Protein AF-A0A9P6PRM9-F1 (afdb_monomer_lite)

Organism: NCBI:txid1343610

Secondary structure (DSSP, 8-state):
-HHHHHHHHHHHHHHHSSSS--------HHHHHHHHHHHHHHHHHT-----S-PPTT-HHHHHHHHHHHHHHHHHHHHHTGGG-HHHHHHHHHHHHHHHHHHHHHHHHHHHHH----HHHHHHHHHHHHHHHHHHHHHTT--GGGGTHHHHHHHHHHHHHH-

Sequence (162 aa):
MAVMAGAVVFMYFSDRTVLFGKANKMYSTSTFSFLMLATIFAGYITLKTSDKDQPFLNRDQTDEWKGWMQIVILIYHYVGASKVSAIYNPVRMLVASYLFMTGFGHFVFFYKKADFGFVRVASILARLNLLTILLAYTMNATYLSYYFAPLVSFFYLIIYAT

InterPro domains:
  IPR012419 Cas1p, 10 TM acyl transferase domain [PF07779] (2-162)

Foldseek 3Di:
DVVLVVVLVVVLCAPVHPPDDDDDQAADPVQLVVQLVVLVVVCVVVDDDDPDDAPDLHDVVLVVLLVSLVSLVVSCVRNVVCVPPVSVVVNVVSLVVNLVSLLVVLLVCCVVPVDLDPVVLVVVLCVLCVSLVSNCVSVVHDSCVVVSSVSSNVSSVVSSVD

pLDDT: mean 92.91, std 4.47, range [72.0, 98.0]

Radius of gyration: 18.38 Å; chains: 1; bounding box: 35×43×49 Å

Structure (mmCIF, N/CA/C/O backbone):
data_AF-A0A9P6PRM9-F1
#
_entry.id   AF-A0A9P6PRM9-F1
#
loop_
_atom_site.group_PDB
_atom_site.id
_atom_site.type_symbol
_atom_site.label_atom_id
_atom_site.label_alt_id
_atom_site.label_comp_id
_atom_site.label_asym_id
_atom_site.label_entity_id
_atom_site.label_seq_id
_atom_site.pdbx_PDB_ins_code
_atom_site.Cartn_x
_atom_site.Cartn_y
_atom_site.Cartn_z
_atom_site.occupancy
_atom_site.B_iso_or_equiv
_atom_site.auth_seq_id
_atom_site.auth_comp_id
_atom_site.auth_asym_id
_atom_site.auth_atom_id
_atom_site.pdbx_PDB_model_num
ATOM 1 N N . MET A 1 1 ? -13.939 -8.787 -4.800 1.00 78.38 1 MET A N 1
ATOM 2 C CA . MET A 1 1 ? -13.467 -10.094 -5.315 1.00 78.38 1 MET A CA 1
ATOM 3 C C . MET A 1 1 ? -13.064 -10.040 -6.785 1.00 78.38 1 MET A C 1
ATOM 5 O O . MET A 1 1 ? -11.940 -10.422 -7.069 1.00 78.38 1 MET A O 1
ATOM 9 N N . ALA A 1 2 ? -13.890 -9.508 -7.698 1.00 88.69 2 ALA A N 1
ATOM 10 C CA . ALA A 1 2 ? -13.559 -9.432 -9.131 1.00 88.69 2 ALA A CA 1
ATOM 11 C C . ALA A 1 2 ? -12.221 -8.725 -9.439 1.00 88.69 2 ALA A C 1
ATOM 13 O O . ALA A 1 2 ? -11.394 -9.275 -10.154 1.00 88.69 2 ALA A O 1
ATOM 14 N N . VAL A 1 3 ? -11.962 -7.561 -8.828 1.00 91.25 3 VAL A N 1
ATOM 15 C CA . VAL A 1 3 ? -10.694 -6.819 -9.010 1.00 91.25 3 VAL A CA 1
ATOM 16 C C . VAL A 1 3 ? -9.478 -7.646 -8.582 1.00 91.25 3 VAL A C 1
ATOM 18 O O . VAL A 1 3 ? -8.471 -7.681 -9.278 1.00 91.25 3 VAL A O 1
ATOM 21 N N . MET A 1 4 ? -9.585 -8.353 -7.456 1.00 91.75 4 MET A N 1
ATOM 22 C CA . MET A 1 4 ? -8.513 -9.206 -6.940 1.00 91.75 4 MET A CA 1
ATOM 23 C C . MET A 1 4 ? -8.241 -10.385 -7.880 1.00 91.75 4 MET A C 1
ATOM 25 O O . MET A 1 4 ? -7.089 -10.657 -8.198 1.00 91.75 4 MET A O 1
ATOM 29 N N . ALA A 1 5 ? -9.296 -11.048 -8.361 1.00 91.88 5 ALA A N 1
ATOM 30 C CA . ALA A 1 5 ? -9.172 -12.135 -9.327 1.00 91.88 5 ALA A CA 1
ATOM 31 C C . ALA A 1 5 ? -8.540 -11.646 -10.639 1.00 91.88 5 ALA A C 1
ATOM 33 O O . ALA A 1 5 ? -7.588 -12.252 -11.119 1.00 91.88 5 ALA A O 1
ATOM 34 N N . GLY A 1 6 ? -9.003 -10.508 -11.165 1.00 95.00 6 GLY A N 1
ATOM 35 C CA . GLY A 1 6 ? -8.427 -9.880 -12.353 1.00 95.00 6 GLY A CA 1
ATOM 36 C C . GLY A 1 6 ? -6.945 -9.545 -12.180 1.00 95.00 6 GLY A C 1
ATOM 37 O O . GLY A 1 6 ? -6.153 -9.852 -13.063 1.00 95.00 6 GLY A O 1
ATOM 38 N N . ALA A 1 7 ? -6.549 -8.998 -11.026 1.00 93.62 7 ALA A N 1
ATOM 39 C CA . ALA A 1 7 ? -5.149 -8.702 -10.727 1.00 93.62 7 ALA A CA 1
ATOM 40 C C . ALA A 1 7 ? -4.279 -9.969 -10.697 1.00 93.62 7 ALA A C 1
ATOM 42 O O . ALA A 1 7 ? -3.212 -9.988 -11.303 1.00 93.62 7 ALA A O 1
ATOM 43 N N . VAL A 1 8 ? -4.742 -11.038 -10.043 1.00 95.62 8 VAL A N 1
ATOM 44 C CA . VAL A 1 8 ? -4.020 -12.321 -9.974 1.00 95.62 8 VAL A CA 1
ATOM 45 C C . VAL A 1 8 ? -3.871 -12.944 -11.363 1.00 95.62 8 VAL A C 1
ATOM 47 O O . VAL A 1 8 ? -2.773 -13.346 -11.741 1.00 95.62 8 VAL A O 1
ATOM 50 N N . VAL A 1 9 ? -4.953 -12.974 -12.145 1.00 95.00 9 VAL A N 1
ATOM 51 C CA . VAL A 1 9 ? -4.947 -13.489 -13.521 1.00 95.00 9 VAL A CA 1
ATOM 52 C C . VAL A 1 9 ? -3.994 -12.674 -14.394 1.00 95.00 9 VAL A C 1
ATOM 54 O O . VAL A 1 9 ? -3.147 -13.241 -15.081 1.00 95.00 9 VAL A O 1
ATOM 57 N N . PHE A 1 10 ? -4.075 -11.345 -14.326 1.00 94.25 10 PHE A N 1
ATOM 58 C CA . PHE A 1 10 ? -3.196 -10.455 -15.075 1.00 94.25 10 PHE A CA 1
ATOM 59 C C . PHE A 1 10 ? -1.721 -10.656 -14.713 1.00 94.25 10 PHE A C 1
ATOM 61 O O . PHE A 1 10 ? -0.887 -10.764 -15.610 1.00 94.25 10 PHE A O 1
ATOM 6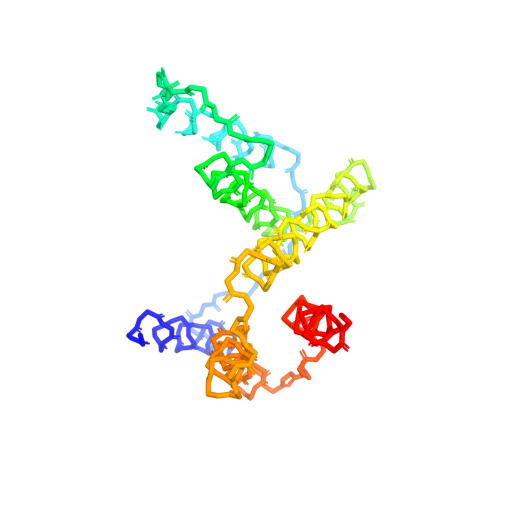8 N N . MET A 1 11 ? -1.391 -10.762 -13.421 1.00 93.12 11 MET A N 1
ATOM 69 C CA . MET A 1 11 ? -0.021 -11.041 -12.978 1.00 93.12 11 MET A CA 1
ATOM 70 C C . MET A 1 11 ? 0.463 -12.408 -13.466 1.00 93.12 11 MET A C 1
ATOM 72 O O . MET A 1 11 ? 1.596 -12.515 -13.928 1.00 93.12 11 MET A O 1
ATOM 76 N N . TYR A 1 12 ? -0.397 -13.430 -13.438 1.00 94.19 12 TYR A N 1
ATOM 77 C CA . TYR A 1 12 ? -0.053 -14.764 -13.931 1.00 94.19 12 TYR A CA 1
ATOM 78 C C . TYR A 1 12 ? 0.276 -14.741 -15.419 1.00 94.19 12 TYR A C 1
ATOM 80 O O . TYR A 1 12 ? 1.340 -15.207 -15.815 1.00 94.19 12 TYR A O 1
ATOM 88 N N . PHE A 1 13 ? -0.582 -14.139 -16.242 1.00 94.31 13 PHE A N 1
ATOM 89 C CA . PHE A 1 13 ? -0.300 -14.015 -17.669 1.00 94.31 13 PHE A CA 1
ATOM 90 C C . PHE A 1 13 ? 0.944 -13.162 -17.938 1.00 94.31 13 PHE A C 1
ATOM 92 O O . PHE A 1 13 ? 1.752 -13.526 -18.789 1.00 94.31 13 PHE A O 1
ATOM 99 N N . SER A 1 14 ? 1.142 -12.081 -17.184 1.00 92.38 14 SER A N 1
ATOM 100 C CA . SER A 1 14 ? 2.296 -11.190 -17.351 1.00 92.38 14 SER A CA 1
ATOM 101 C C . SER A 1 14 ? 3.633 -11.863 -17.030 1.00 92.38 14 SER A C 1
ATOM 103 O O . SER A 1 14 ? 4.605 -11.654 -17.750 1.00 92.38 14 SER A O 1
ATOM 105 N N . ASP A 1 15 ? 3.702 -12.672 -15.968 1.00 90.69 15 ASP A N 1
ATOM 106 C CA . ASP A 1 15 ? 4.963 -13.277 -15.519 1.00 90.69 15 ASP A CA 1
ATOM 107 C C . ASP A 1 15 ? 5.175 -14.708 -16.039 1.00 90.69 15 ASP A C 1
ATOM 109 O O . ASP A 1 15 ? 6.281 -15.078 -16.449 1.00 90.69 15 ASP A O 1
ATOM 113 N N . ARG A 1 16 ? 4.120 -15.531 -16.050 1.00 91.75 16 ARG A N 1
ATOM 114 C CA . ARG A 1 16 ? 4.203 -16.972 -16.345 1.00 91.75 16 ARG A CA 1
ATOM 115 C C . ARG A 1 16 ? 4.032 -17.323 -17.815 1.00 91.75 16 ARG A C 1
ATOM 117 O O . ARG A 1 16 ? 4.266 -18.472 -18.178 1.00 91.75 16 ARG A O 1
ATOM 124 N N . THR A 1 17 ? 3.686 -16.362 -18.666 1.00 92.19 17 THR A N 1
ATOM 125 C CA . THR A 1 17 ? 3.574 -16.589 -20.112 1.00 92.19 17 THR A CA 1
ATOM 126 C C . THR A 1 17 ? 4.518 -15.692 -20.908 1.00 92.19 17 THR A C 1
ATOM 128 O O . THR A 1 17 ? 5.195 -14.825 -20.360 1.00 92.19 17 THR A O 1
ATOM 131 N N . VAL A 1 18 ? 4.584 -15.932 -22.219 1.00 91.00 18 VAL A N 1
ATOM 132 C CA . VAL A 1 18 ? 5.403 -15.163 -23.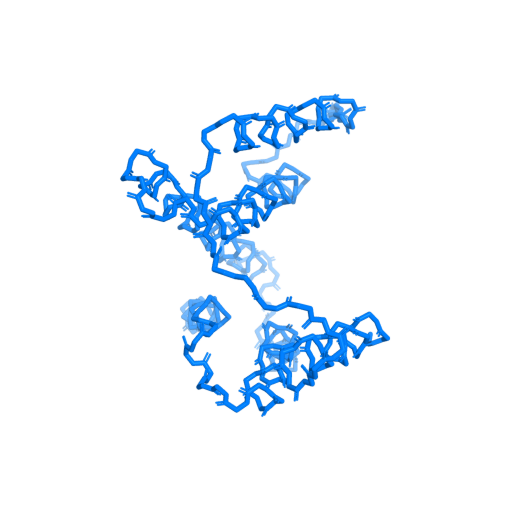172 1.00 91.00 18 VAL A CA 1
ATOM 133 C C . VAL A 1 18 ? 4.589 -14.033 -23.824 1.00 91.00 18 VAL A C 1
ATOM 135 O O . VAL A 1 18 ? 5.090 -13.330 -24.691 1.00 91.00 18 VAL A O 1
ATOM 138 N N . LEU A 1 19 ? 3.329 -13.833 -23.409 1.00 92.19 19 LEU A N 1
ATOM 139 C CA . LEU A 1 19 ? 2.436 -12.828 -24.001 1.00 92.19 19 LEU A CA 1
ATOM 140 C C . LEU A 1 19 ? 3.008 -11.405 -23.934 1.00 92.19 19 LEU A C 1
ATOM 142 O O . LEU A 1 19 ? 2.735 -10.596 -24.817 1.00 92.19 19 LEU A O 1
ATOM 146 N N . PHE A 1 20 ? 3.804 -11.105 -22.906 1.00 90.81 20 PHE A N 1
ATOM 147 C CA . PHE A 1 20 ? 4.409 -9.795 -22.696 1.00 90.81 20 PHE A CA 1
ATOM 148 C C . PHE A 1 20 ? 5.936 -9.886 -22.681 1.00 90.81 20 PHE A C 1
ATOM 150 O O . PHE A 1 20 ? 6.524 -10.825 -22.140 1.00 90.81 20 PHE A O 1
ATOM 157 N N . GLY A 1 21 ? 6.588 -8.875 -23.260 1.00 89.50 21 GLY A N 1
ATOM 158 C CA . GLY A 1 21 ? 8.040 -8.739 -23.212 1.00 89.50 21 GLY A CA 1
ATOM 159 C C . GLY A 1 21 ? 8.532 -8.512 -21.783 1.00 89.50 21 GLY A C 1
ATOM 160 O O . GLY A 1 21 ? 7.946 -7.738 -21.026 1.00 89.50 21 GLY A O 1
ATOM 161 N N . LYS A 1 22 ? 9.632 -9.172 -21.414 1.00 89.00 22 LYS A N 1
ATOM 162 C CA . LYS A 1 22 ? 10.249 -9.043 -20.090 1.00 89.00 22 LYS A CA 1
ATOM 163 C C . LYS A 1 22 ? 11.434 -8.091 -20.170 1.00 89.00 22 LYS A C 1
ATOM 165 O O . LYS A 1 22 ? 12.317 -8.269 -21.003 1.00 89.00 22 LYS A O 1
ATOM 170 N N . ALA A 1 23 ? 11.463 -7.097 -19.291 1.00 89.06 23 ALA A N 1
ATOM 171 C CA . ALA A 1 23 ? 12.541 -6.121 -19.215 1.00 89.06 23 ALA A CA 1
ATOM 172 C C . ALA A 1 23 ? 13.009 -5.942 -17.770 1.00 89.06 23 ALA A C 1
ATOM 174 O O . ALA A 1 23 ? 12.220 -6.000 -16.824 1.00 89.06 23 ALA A O 1
ATOM 175 N N . ASN A 1 24 ? 14.307 -5.695 -17.603 1.00 89.56 24 ASN A N 1
ATOM 176 C CA . ASN A 1 24 ? 14.865 -5.337 -16.307 1.00 89.56 24 ASN A CA 1
ATOM 177 C C . ASN A 1 24 ? 14.557 -3.876 -15.975 1.00 89.56 24 ASN A C 1
ATOM 179 O O . ASN A 1 24 ? 14.565 -3.005 -16.845 1.00 89.56 24 ASN A O 1
ATOM 183 N N . LYS A 1 25 ? 14.342 -3.595 -14.688 1.00 90.56 25 LYS A N 1
ATOM 184 C CA . LYS A 1 25 ? 14.100 -2.231 -14.209 1.00 90.56 25 LYS A CA 1
ATOM 185 C C . LYS A 1 25 ? 15.366 -1.387 -14.350 1.00 90.56 25 LYS A C 1
ATOM 187 O O . LYS A 1 25 ? 16.385 -1.657 -13.698 1.00 90.56 25 LYS A O 1
ATOM 192 N N . MET A 1 26 ? 15.274 -0.344 -15.166 1.00 90.88 26 MET A N 1
ATOM 193 C CA . MET A 1 26 ? 16.307 0.674 -15.327 1.00 90.88 26 MET A CA 1
ATOM 194 C C . MET A 1 26 ? 15.828 1.967 -14.679 1.00 90.88 26 MET A C 1
ATOM 196 O O . MET A 1 26 ? 14.815 2.536 -15.083 1.00 90.88 26 MET A O 1
ATOM 200 N N . TYR A 1 27 ? 16.552 2.410 -13.654 1.00 94.88 27 TYR A N 1
ATOM 201 C CA . TYR A 1 27 ? 16.220 3.650 -12.971 1.00 94.88 27 TYR A CA 1
ATOM 202 C C . TYR A 1 27 ? 16.581 4.842 -13.860 1.00 94.88 27 TYR A C 1
ATOM 204 O O . TYR A 1 27 ? 17.702 4.937 -14.356 1.00 94.88 27 TYR A O 1
ATOM 212 N N . SER A 1 28 ? 15.632 5.759 -14.019 1.00 95.44 28 SER A N 1
ATOM 213 C CA . SER A 1 28 ? 15.820 7.029 -14.709 1.00 95.44 28 SER A CA 1
ATOM 214 C C . SER A 1 28 ? 15.295 8.155 -13.832 1.00 95.44 28 SER A C 1
ATOM 216 O O . SER A 1 28 ? 14.110 8.183 -13.487 1.00 95.44 28 SER A O 1
ATOM 218 N N . THR A 1 29 ? 16.174 9.097 -13.487 1.00 95.50 29 THR A N 1
ATOM 219 C CA . THR A 1 29 ? 15.824 10.250 -12.651 1.00 95.50 29 THR A CA 1
ATOM 220 C C . THR A 1 29 ? 14.734 11.099 -13.296 1.00 95.50 29 THR A C 1
ATOM 222 O O . THR A 1 29 ? 13.819 11.525 -12.604 1.00 95.50 29 THR A O 1
ATOM 225 N N . SER A 1 30 ? 14.770 11.304 -14.617 1.00 96.62 30 SER A N 1
ATOM 226 C CA . SER A 1 30 ? 13.746 12.093 -15.312 1.00 96.62 30 SER A CA 1
ATOM 227 C C . SER A 1 30 ? 12.369 11.434 -15.234 1.00 96.62 30 SER A C 1
ATOM 229 O O . SER A 1 30 ? 11.385 12.105 -14.937 1.00 96.62 30 SER A O 1
ATOM 231 N N . THR A 1 31 ? 12.306 10.111 -15.422 1.00 96.50 31 THR A N 1
ATOM 232 C CA . THR A 1 31 ? 11.051 9.348 -15.324 1.00 96.50 31 THR A CA 1
ATOM 233 C C . THR A 1 31 ? 10.511 9.369 -13.898 1.00 96.50 31 THR A C 1
ATOM 235 O O . THR A 1 31 ? 9.327 9.626 -13.692 1.00 96.50 31 THR A O 1
ATOM 238 N N . PHE A 1 32 ? 11.375 9.141 -12.905 1.00 96.69 32 PHE A N 1
ATOM 239 C CA . PHE A 1 32 ? 10.990 9.198 -11.497 1.00 96.69 32 PHE A CA 1
ATOM 240 C C . PHE A 1 32 ? 10.449 10.583 -11.119 1.00 96.69 32 PHE A C 1
ATOM 242 O O . PHE A 1 32 ? 9.342 10.678 -10.593 1.00 96.69 32 PHE A O 1
ATOM 249 N N . SER A 1 33 ? 11.179 11.654 -11.444 1.00 96.50 33 SER A N 1
ATOM 250 C CA . SER A 1 33 ? 10.760 13.028 -11.154 1.00 96.50 33 SER A CA 1
ATOM 251 C C . SER A 1 33 ? 9.446 13.386 -11.841 1.00 96.50 33 SER A C 1
ATOM 253 O O . SER A 1 33 ? 8.577 13.974 -11.206 1.00 96.50 33 SER A O 1
ATOM 255 N N . PHE A 1 34 ? 9.259 12.991 -13.104 1.00 98.00 34 PHE A N 1
ATOM 256 C CA . PHE A 1 34 ? 8.001 13.211 -13.817 1.00 98.00 34 PHE A CA 1
ATOM 257 C C . PHE A 1 34 ? 6.820 12.525 -13.119 1.00 98.00 34 PHE A C 1
ATOM 259 O O . PHE A 1 34 ? 5.811 13.173 -12.855 1.00 98.00 34 PHE A O 1
ATOM 266 N N . LEU A 1 35 ? 6.951 11.242 -12.766 1.00 97.62 35 LEU A N 1
ATOM 267 C CA . LEU A 1 35 ? 5.888 10.498 -12.081 1.00 97.62 35 LEU A CA 1
ATOM 268 C C . LEU A 1 35 ? 5.575 11.084 -10.697 1.00 97.62 35 LEU A C 1
ATOM 270 O O . LEU A 1 35 ? 4.407 11.183 -10.317 1.00 97.62 35 LEU A O 1
ATOM 274 N N . MET A 1 36 ? 6.598 11.516 -9.956 1.00 97.38 36 MET A N 1
ATOM 275 C CA . MET A 1 36 ? 6.420 12.178 -8.662 1.00 97.38 36 MET A CA 1
ATOM 276 C C . MET A 1 36 ? 5.695 13.520 -8.807 1.00 97.38 36 MET A C 1
ATOM 278 O O . MET A 1 36 ? 4.736 13.767 -8.081 1.00 97.38 36 MET A O 1
ATOM 282 N N . LEU A 1 37 ? 6.091 14.359 -9.770 1.00 97.62 37 LEU A N 1
ATOM 283 C CA . LEU A 1 37 ? 5.429 15.639 -10.044 1.00 97.62 37 LEU A CA 1
ATOM 284 C C . LEU A 1 37 ? 3.987 15.447 -10.518 1.00 97.62 37 LEU A C 1
ATOM 286 O O . LEU A 1 37 ? 3.101 16.156 -10.052 1.00 97.62 37 LEU A O 1
ATOM 290 N N . ALA A 1 38 ? 3.734 14.463 -11.383 1.00 97.19 38 ALA A N 1
ATOM 291 C CA . ALA A 1 38 ? 2.386 14.114 -11.819 1.00 97.19 38 ALA A CA 1
ATOM 292 C C . ALA A 1 38 ? 1.513 13.673 -10.638 1.00 97.19 38 ALA A C 1
ATOM 294 O O . ALA A 1 38 ? 0.354 14.068 -10.553 1.00 97.19 38 ALA A O 1
ATOM 295 N N . THR A 1 39 ? 2.077 12.913 -9.696 1.00 95.75 39 THR A N 1
ATOM 296 C CA . THR A 1 39 ? 1.371 12.511 -8.472 1.00 95.75 39 THR A CA 1
ATOM 297 C C . THR A 1 39 ? 1.070 13.727 -7.595 1.00 95.75 39 THR A C 1
ATOM 299 O O . THR A 1 39 ? -0.070 13.891 -7.172 1.00 95.75 39 THR A O 1
ATOM 302 N N . ILE A 1 40 ? 2.050 14.620 -7.386 1.00 95.88 40 ILE A N 1
ATOM 303 C CA . ILE A 1 40 ? 1.876 15.882 -6.642 1.00 95.88 40 ILE A CA 1
ATOM 304 C C . ILE A 1 40 ? 0.756 16.728 -7.257 1.00 95.88 40 ILE A C 1
ATOM 306 O O . ILE A 1 40 ? -0.144 17.184 -6.554 1.00 95.88 40 ILE A O 1
ATOM 310 N N . PHE A 1 41 ? 0.785 16.893 -8.577 1.00 96.81 41 PHE A N 1
ATOM 311 C CA . PHE A 1 41 ? -0.218 17.645 -9.317 1.00 96.81 41 PHE A CA 1
ATOM 312 C C . PHE A 1 41 ? -1.606 17.004 -9.219 1.00 96.81 41 PHE A C 1
ATOM 314 O O . PHE A 1 41 ? -2.574 17.695 -8.910 1.00 96.81 41 PHE A O 1
ATOM 321 N N . ALA A 1 42 ? -1.702 15.685 -9.417 1.00 95.19 42 ALA A N 1
ATOM 322 C CA . ALA A 1 42 ? -2.953 14.943 -9.294 1.00 95.19 42 ALA A CA 1
ATOM 323 C C . ALA A 1 42 ? -3.574 15.114 -7.904 1.00 95.19 42 ALA A C 1
ATOM 325 O O . ALA A 1 42 ? -4.773 15.327 -7.779 1.00 95.19 42 ALA A O 1
ATOM 326 N N . GLY A 1 43 ? -2.767 15.078 -6.850 1.00 92.81 43 GLY A N 1
ATOM 327 C CA . GLY A 1 43 ? -3.311 15.269 -5.519 1.00 92.81 43 GLY A CA 1
ATOM 328 C C . GLY A 1 43 ? -3.598 16.725 -5.145 1.00 92.81 43 GLY A C 1
ATOM 329 O O . GLY A 1 43 ? -4.480 16.969 -4.327 1.00 92.81 43 GLY A O 1
ATOM 330 N N . TYR A 1 44 ? -2.936 17.699 -5.781 1.00 93.56 44 TYR A N 1
ATOM 331 C CA . TYR A 1 44 ? -3.324 19.108 -5.680 1.00 93.56 44 TYR A CA 1
ATOM 332 C C . TYR A 1 44 ? -4.718 19.345 -6.278 1.00 93.56 44 TYR A C 1
ATOM 334 O O . TYR A 1 44 ? -5.551 19.989 -5.644 1.00 93.56 44 TYR A O 1
ATOM 342 N N . ILE A 1 45 ? -5.009 18.780 -7.457 1.00 95.81 45 ILE A N 1
ATOM 343 C CA . ILE A 1 45 ? -6.325 18.942 -8.099 1.00 95.81 45 ILE A CA 1
ATOM 344 C C . ILE A 1 45 ? -7.450 18.192 -7.368 1.00 95.81 45 ILE A C 1
ATOM 346 O O . ILE A 1 45 ? -8.610 18.572 -7.498 1.00 95.81 45 ILE A O 1
ATOM 350 N N . THR A 1 46 ? -7.139 17.136 -6.607 1.00 92.88 46 THR A N 1
ATOM 351 C CA . THR A 1 46 ? -8.134 16.370 -5.835 1.00 92.88 46 THR A CA 1
ATOM 352 C C . THR A 1 46 ? -8.246 16.807 -4.376 1.00 92.88 46 THR A C 1
ATOM 354 O O . THR A 1 46 ? -8.948 16.148 -3.606 1.00 92.88 46 THR A O 1
ATOM 357 N N . LEU A 1 47 ? -7.556 17.877 -3.973 1.00 89.75 47 LEU A N 1
ATOM 358 C CA . LEU A 1 47 ? -7.504 18.312 -2.583 1.00 89.75 47 LEU A CA 1
ATOM 359 C C . LEU A 1 47 ? -8.896 18.710 -2.079 1.00 89.75 47 LEU A C 1
ATOM 361 O O . LEU A 1 47 ? -9.627 19.459 -2.726 1.00 89.75 47 LEU A O 1
ATOM 365 N N . LYS A 1 48 ? -9.257 18.210 -0.896 1.00 87.62 48 LYS A N 1
ATOM 366 C CA . LYS A 1 48 ? -10.508 18.542 -0.209 1.00 87.62 48 LYS A CA 1
ATOM 367 C C . LYS A 1 48 ? -10.196 19.204 1.122 1.00 87.62 48 LYS A C 1
ATOM 369 O O . LYS A 1 48 ? -9.382 18.696 1.890 1.00 87.62 48 LYS A O 1
ATOM 374 N N . THR A 1 49 ? -10.855 20.322 1.400 1.00 83.88 49 THR A N 1
ATOM 375 C CA . THR A 1 49 ? -10.796 20.979 2.706 1.00 83.88 49 THR A CA 1
ATOM 376 C C . THR A 1 49 ? -11.833 20.364 3.643 1.00 83.88 49 THR A C 1
ATOM 378 O O . THR A 1 49 ? -12.913 19.954 3.216 1.00 83.88 49 THR A O 1
ATOM 381 N N . SER A 1 50 ? -11.494 20.276 4.927 1.00 79.19 50 SER A N 1
ATOM 382 C CA . SER A 1 50 ? -12.435 19.913 5.986 1.00 79.19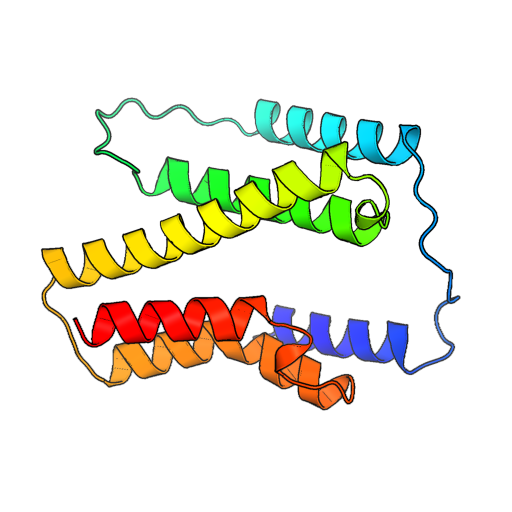 50 SER A CA 1
ATOM 383 C C . SER A 1 50 ? -12.617 21.114 6.902 1.00 79.19 50 SER A C 1
ATOM 385 O O . SER A 1 50 ? -11.646 21.573 7.494 1.00 79.19 50 SER A O 1
ATOM 387 N N . ASP A 1 51 ? -13.859 21.569 7.062 1.00 72.00 51 ASP A N 1
ATOM 388 C CA . ASP A 1 51 ? -14.205 22.732 7.896 1.00 72.00 51 ASP A CA 1
ATOM 389 C C . ASP A 1 51 ? -14.379 22.385 9.385 1.00 72.00 51 ASP A C 1
ATOM 391 O O . ASP A 1 51 ? -14.795 23.214 10.191 1.00 72.00 51 ASP A O 1
ATOM 395 N N . LYS A 1 52 ? -14.126 21.128 9.762 1.00 75.94 52 LYS A N 1
ATOM 396 C CA . LYS A 1 52 ? -14.319 20.635 11.129 1.00 75.94 52 LYS A CA 1
ATOM 397 C C . LYS A 1 52 ? -13.000 20.601 11.885 1.00 75.94 52 LYS A C 1
ATOM 399 O O . LYS A 1 52 ? -12.007 20.119 11.344 1.00 75.94 52 LYS A O 1
ATOM 404 N N . ASP A 1 53 ? -13.044 20.974 13.163 1.00 76.31 53 ASP A N 1
ATOM 405 C CA . ASP A 1 53 ? -11.987 20.635 14.113 1.00 76.31 53 ASP A CA 1
ATOM 406 C C . ASP A 1 53 ? -11.857 19.114 14.182 1.00 76.31 53 ASP A C 1
ATOM 408 O O . ASP A 1 53 ? -12.759 18.389 14.617 1.00 76.31 53 ASP A O 1
ATOM 412 N N . GLN A 1 54 ? -10.735 18.619 13.670 1.00 76.12 54 GLN A N 1
ATOM 413 C CA . GLN A 1 54 ? -10.475 17.198 13.555 1.00 76.12 54 GLN A CA 1
ATOM 414 C C . GLN A 1 54 ? -9.537 16.736 14.682 1.00 76.12 54 GLN A C 1
ATOM 416 O O . GLN A 1 54 ? -8.538 17.397 14.967 1.00 76.12 54 GLN A O 1
ATOM 421 N N . PRO A 1 55 ? -9.819 15.588 15.325 1.00 79.69 55 PRO A N 1
ATOM 422 C CA . PRO A 1 55 ? -8.943 15.039 16.355 1.00 79.69 55 PRO A CA 1
ATOM 423 C C . PRO A 1 55 ? -7.583 14.627 15.770 1.00 79.69 55 PRO A C 1
ATOM 425 O O . PRO A 1 55 ? -7.446 14.437 14.559 1.00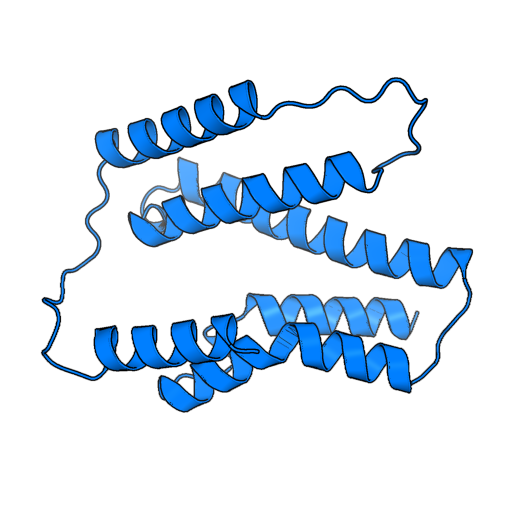 79.69 55 PRO A O 1
ATOM 428 N N . PHE A 1 56 ? -6.589 14.438 16.645 1.00 83.25 56 PHE A N 1
ATOM 429 C CA . PHE A 1 56 ? -5.256 13.958 16.265 1.00 83.25 56 PHE A CA 1
ATOM 430 C C . PHE A 1 56 ? -5.334 12.703 15.378 1.00 83.25 56 PHE A C 1
ATOM 432 O O . PHE A 1 56 ? -6.007 11.735 15.740 1.00 83.25 56 PHE A O 1
ATOM 439 N N . LEU A 1 57 ? -4.639 12.734 14.230 1.00 82.12 57 LEU A N 1
ATOM 440 C CA . LEU A 1 57 ? -4.661 11.692 13.192 1.00 82.12 57 LEU A CA 1
ATOM 441 C C . LEU A 1 57 ? -6.081 11.274 12.804 1.00 82.12 57 LEU A C 1
ATOM 443 O O . LEU A 1 57 ? -6.485 10.116 12.944 1.00 82.12 57 LEU A O 1
ATOM 447 N N . ASN A 1 58 ? -6.858 12.233 12.312 1.00 86.50 58 ASN A N 1
ATOM 448 C CA . ASN A 1 58 ? -8.190 11.924 11.833 1.00 86.50 58 ASN A CA 1
ATOM 449 C C . ASN A 1 58 ? -8.162 10.970 10.632 1.00 86.50 58 ASN A C 1
ATOM 451 O O . ASN A 1 58 ? -7.161 10.783 9.931 1.00 86.50 58 ASN A O 1
ATOM 455 N N . ARG A 1 59 ? -9.313 10.344 10.410 1.00 85.75 59 ARG A N 1
ATOM 456 C CA . ARG A 1 59 ? -9.455 9.303 9.404 1.00 85.75 59 ARG A CA 1
ATOM 457 C C . ARG A 1 59 ? -9.249 9.821 7.983 1.00 85.75 59 ARG A C 1
ATOM 459 O O . ARG A 1 59 ? -8.567 9.154 7.219 1.00 85.75 59 ARG A O 1
ATOM 466 N N . ASP A 1 60 ? -9.788 10.988 7.654 1.00 88.38 60 ASP A N 1
ATOM 467 C CA . ASP A 1 60 ? -9.735 11.520 6.290 1.00 88.38 60 ASP A CA 1
ATOM 468 C C . ASP A 1 60 ? -8.286 11.838 5.889 1.00 88.38 60 ASP A C 1
ATOM 470 O O . ASP A 1 60 ? -7.808 11.378 4.856 1.00 88.38 60 ASP A O 1
ATOM 474 N N . GLN A 1 61 ? -7.535 12.516 6.763 1.00 89.38 61 GLN A N 1
ATOM 475 C CA . GLN A 1 61 ? -6.115 12.805 6.560 1.00 89.38 61 GLN A CA 1
ATOM 476 C C . GLN A 1 61 ? -5.275 11.531 6.494 1.00 89.38 61 GLN A C 1
ATOM 478 O O . GLN A 1 61 ? -4.415 11.406 5.627 1.00 89.38 61 GLN A O 1
ATOM 483 N N . THR A 1 62 ? -5.501 10.573 7.397 1.00 91.88 62 THR A N 1
ATOM 484 C CA . THR A 1 62 ? -4.721 9.327 7.395 1.00 91.88 62 THR A CA 1
ATOM 485 C C . THR A 1 62 ? -5.035 8.444 6.188 1.00 91.88 62 THR A C 1
ATOM 487 O O . THR A 1 62 ? -4.129 7.785 5.680 1.00 91.88 62 THR A O 1
ATOM 490 N N . ASP A 1 63 ? -6.276 8.426 5.695 1.00 91.31 63 ASP A N 1
ATOM 491 C CA . ASP A 1 63 ? -6.660 7.708 4.476 1.00 91.31 63 ASP A CA 1
ATOM 492 C C . ASP A 1 63 ? -6.033 8.354 3.226 1.00 91.31 63 ASP A C 1
ATOM 494 O O . ASP A 1 63 ? -5.430 7.633 2.425 1.00 91.31 63 ASP A O 1
ATOM 498 N N . GLU A 1 64 ? -6.044 9.688 3.114 1.00 91.81 64 GLU A N 1
ATOM 499 C CA . GLU A 1 64 ? -5.310 10.425 2.071 1.00 91.81 64 GLU A CA 1
ATOM 500 C C . GLU A 1 64 ? -3.810 10.102 2.118 1.00 91.81 64 GLU A C 1
ATOM 502 O O . GLU A 1 64 ? -3.218 9.665 1.128 1.00 91.81 64 GLU A O 1
ATOM 507 N N . TRP A 1 65 ? -3.180 10.226 3.291 1.00 93.00 65 TRP A N 1
ATOM 508 C CA . TRP A 1 65 ? -1.737 10.019 3.435 1.00 93.00 65 TRP A CA 1
ATOM 509 C C . TRP A 1 65 ? -1.321 8.576 3.122 1.00 93.00 65 TRP A C 1
ATOM 511 O O . TRP A 1 65 ? -0.293 8.346 2.479 1.00 93.00 65 TRP A O 1
ATOM 521 N N . LYS A 1 66 ? -2.149 7.588 3.491 1.00 94.56 66 LYS A N 1
ATOM 522 C CA . LYS A 1 66 ? -1.995 6.187 3.062 1.00 94.56 66 LYS A CA 1
ATOM 523 C C . LYS A 1 66 ? -2.056 6.030 1.548 1.00 94.56 66 LYS A C 1
ATOM 525 O O . LYS A 1 66 ? -1.197 5.335 1.003 1.00 94.56 66 LYS A O 1
ATOM 530 N N . GLY A 1 67 ? -3.002 6.684 0.879 1.00 94.31 67 GLY A N 1
ATOM 531 C CA . GLY A 1 67 ? -3.095 6.680 -0.582 1.00 94.31 67 GLY A CA 1
ATOM 532 C C . GLY A 1 67 ? -1.828 7.230 -1.241 1.00 94.31 67 GLY A C 1
ATOM 533 O O . GLY A 1 67 ? -1.220 6.564 -2.081 1.00 94.31 67 GLY A O 1
ATOM 534 N N . TRP A 1 68 ? -1.354 8.390 -0.784 1.00 94.75 68 TRP A N 1
ATOM 535 C CA . TRP A 1 68 ? -0.109 8.993 -1.269 1.00 94.75 68 TRP A CA 1
ATOM 536 C C . TRP A 1 68 ? 1.099 8.083 -1.103 1.00 94.75 68 TRP A C 1
ATOM 538 O O . TRP A 1 68 ? 1.851 7.866 -2.054 1.00 94.75 68 TRP A O 1
ATOM 548 N N . MET A 1 69 ? 1.274 7.507 0.087 1.00 96.25 69 MET A N 1
ATOM 549 C CA . MET A 1 69 ? 2.372 6.577 0.333 1.00 96.25 69 MET A CA 1
ATOM 550 C C . MET A 1 69 ? 2.301 5.368 -0.599 1.00 96.25 69 MET A C 1
ATOM 552 O O . MET A 1 69 ? 3.336 4.953 -1.111 1.00 96.25 69 MET A O 1
ATOM 556 N N . GLN A 1 70 ? 1.108 4.827 -0.874 1.00 95.94 70 GLN A N 1
ATOM 557 C CA . GLN A 1 70 ? 0.952 3.715 -1.816 1.00 95.94 70 GLN A CA 1
ATOM 558 C C . GLN A 1 70 ? 1.407 4.087 -3.229 1.00 95.94 70 GLN A C 1
ATOM 560 O O . GLN A 1 70 ? 2.116 3.294 -3.847 1.00 95.94 70 GLN A O 1
ATOM 565 N N . ILE A 1 71 ? 1.071 5.283 -3.722 1.00 96.69 71 ILE A N 1
ATOM 566 C CA . ILE A 1 71 ? 1.505 5.732 -5.053 1.00 96.69 71 ILE A CA 1
ATOM 567 C C . ILE A 1 71 ? 3.025 5.932 -5.091 1.00 96.69 71 ILE A C 1
ATOM 569 O O . ILE A 1 71 ? 3.688 5.446 -6.008 1.00 96.69 71 ILE A O 1
ATOM 573 N N . VAL A 1 72 ? 3.606 6.571 -4.071 1.00 96.81 72 VAL A N 1
ATOM 574 C CA . VAL A 1 72 ? 5.063 6.772 -3.989 1.00 96.81 72 VAL A CA 1
ATOM 575 C C . VAL A 1 72 ? 5.803 5.434 -3.926 1.00 96.81 72 VAL A C 1
ATOM 577 O O . VAL A 1 72 ? 6.769 5.224 -4.660 1.00 96.81 72 VAL A O 1
ATOM 580 N N . ILE A 1 73 ? 5.329 4.494 -3.101 1.00 96.06 73 ILE A N 1
ATOM 581 C CA . ILE A 1 73 ? 5.890 3.140 -2.993 1.00 96.06 73 ILE A CA 1
ATOM 582 C C . ILE A 1 73 ? 5.754 2.390 -4.325 1.00 96.06 73 ILE A C 1
ATOM 584 O O . ILE A 1 73 ? 6.675 1.662 -4.708 1.00 96.06 73 ILE A O 1
ATOM 588 N N . LEU A 1 74 ? 4.639 2.567 -5.040 1.00 95.75 74 LEU A N 1
ATOM 589 C CA . LEU A 1 74 ? 4.416 1.967 -6.353 1.00 95.75 74 LEU A CA 1
ATOM 590 C C . LEU A 1 74 ? 5.419 2.497 -7.380 1.00 95.75 74 LEU A C 1
ATOM 592 O O . LEU A 1 74 ? 6.101 1.693 -8.010 1.00 95.75 74 LEU A O 1
ATOM 596 N N . ILE A 1 75 ? 5.566 3.821 -7.506 1.00 96.94 75 ILE A N 1
ATOM 597 C CA . ILE A 1 75 ? 6.538 4.454 -8.412 1.00 96.94 75 ILE A CA 1
ATOM 598 C C . ILE A 1 75 ? 7.950 3.971 -8.081 1.00 96.94 75 ILE A C 1
ATOM 600 O O . ILE A 1 75 ? 8.666 3.502 -8.966 1.00 96.94 75 ILE A O 1
ATOM 604 N N . TYR A 1 76 ? 8.326 4.010 -6.800 1.00 96.31 76 TYR A N 1
ATOM 605 C CA . TYR A 1 76 ? 9.622 3.550 -6.309 1.00 96.31 76 TYR A CA 1
ATOM 606 C C . TYR A 1 76 ? 9.936 2.107 -6.746 1.00 96.31 76 TYR A C 1
ATOM 608 O O . TYR A 1 76 ? 11.025 1.842 -7.268 1.00 96.31 76 TYR A O 1
ATOM 616 N N . HIS A 1 77 ? 8.986 1.177 -6.592 1.00 94.88 77 HIS A N 1
ATOM 617 C CA . HIS A 1 77 ? 9.174 -0.211 -7.021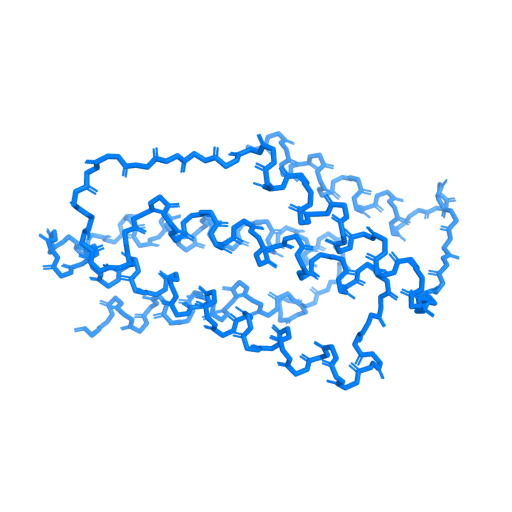 1.00 94.88 77 HIS A CA 1
ATOM 618 C C . HIS A 1 77 ? 9.125 -0.363 -8.541 1.00 94.88 77 HIS A C 1
ATOM 620 O O . HIS A 1 77 ? 9.839 -1.215 -9.072 1.00 94.88 77 HIS A O 1
ATOM 626 N N . TYR A 1 78 ? 8.299 0.422 -9.235 1.00 94.38 78 TYR A N 1
ATOM 627 C CA . TYR A 1 78 ? 8.120 0.356 -10.684 1.00 94.38 78 TYR A CA 1
ATOM 628 C C . TYR A 1 78 ? 9.408 0.728 -11.420 1.00 94.38 78 TYR A C 1
ATOM 630 O O . TYR A 1 78 ? 9.918 -0.073 -12.201 1.00 94.38 78 TYR A O 1
ATOM 638 N N . VAL A 1 79 ? 10.005 1.878 -11.088 1.00 95.75 79 VAL A N 1
ATOM 639 C CA . VAL A 1 79 ? 11.247 2.346 -11.733 1.00 95.75 79 VAL A CA 1
ATOM 640 C C . VAL A 1 79 ? 12.520 1.704 -11.164 1.00 95.75 79 VAL A C 1
ATOM 642 O O . VAL A 1 79 ? 13.613 1.929 -11.677 1.00 95.75 79 VAL A O 1
ATOM 645 N N . GLY A 1 80 ? 12.416 0.914 -10.090 1.00 95.06 80 GLY A N 1
ATOM 646 C CA . GLY A 1 80 ? 13.577 0.307 -9.432 1.00 95.06 80 GLY A CA 1
ATOM 647 C C . GLY A 1 80 ? 14.460 1.320 -8.695 1.00 95.06 80 GLY A C 1
ATOM 648 O O . GLY A 1 80 ? 15.685 1.195 -8.707 1.00 95.06 80 GLY A O 1
ATOM 649 N N . ALA A 1 81 ? 13.848 2.315 -8.043 1.00 95.19 81 ALA A N 1
ATOM 650 C CA . ALA A 1 81 ? 14.545 3.395 -7.338 1.00 95.19 81 ALA A CA 1
ATOM 651 C C . ALA A 1 81 ? 15.258 2.950 -6.045 1.00 95.19 81 ALA A C 1
ATOM 653 O O . ALA A 1 81 ? 15.975 3.740 -5.435 1.00 95.19 81 ALA A O 1
ATOM 654 N N . SER A 1 82 ? 15.135 1.677 -5.650 1.00 93.38 82 SER A N 1
ATOM 655 C CA . SER A 1 82 ? 15.849 1.083 -4.507 1.00 93.38 82 SER A CA 1
ATOM 656 C C . SER A 1 82 ? 17.370 1.206 -4.595 1.00 93.38 82 SER A C 1
ATOM 658 O O . SER A 1 82 ? 18.049 1.171 -3.575 1.00 93.38 82 SER A O 1
ATOM 660 N N . LYS A 1 83 ? 17.906 1.366 -5.809 1.00 92.38 83 LYS A N 1
ATOM 661 C CA . LYS A 1 83 ? 19.341 1.532 -6.075 1.00 92.38 83 LYS A CA 1
ATOM 662 C C . LYS A 1 83 ? 19.879 2.899 -5.631 1.00 92.38 83 LYS A C 1
ATOM 664 O O . LYS A 1 83 ? 21.088 3.062 -5.514 1.00 92.38 83 LYS A O 1
ATOM 669 N N . VAL A 1 84 ? 19.005 3.879 -5.390 1.00 94.88 84 VAL A N 1
ATOM 670 C CA . VAL A 1 84 ? 19.378 5.240 -4.987 1.00 94.88 84 VAL A CA 1
ATOM 671 C C . VAL A 1 84 ? 19.075 5.424 -3.502 1.00 94.88 84 VAL A C 1
ATOM 673 O O . VAL A 1 84 ? 17.918 5.569 -3.109 1.00 94.88 84 VAL A O 1
ATOM 676 N N . SER A 1 85 ? 20.119 5.460 -2.670 1.00 93.44 85 SER A N 1
ATOM 677 C CA . SER A 1 85 ? 19.994 5.550 -1.202 1.00 93.44 85 SER A CA 1
ATOM 678 C C . SER A 1 85 ? 19.153 6.751 -0.736 1.00 93.44 85 SER A C 1
ATOM 680 O O . SER A 1 85 ? 18.310 6.624 0.154 1.00 93.44 85 SER A O 1
ATOM 682 N N . ALA A 1 86 ? 19.302 7.896 -1.413 1.00 94.81 86 ALA A N 1
ATOM 683 C CA . ALA A 1 86 ? 18.546 9.116 -1.126 1.00 94.81 86 ALA A CA 1
ATOM 684 C C . ALA A 1 86 ? 17.023 8.958 -1.301 1.00 94.81 86 ALA A C 1
ATOM 686 O O . ALA A 1 86 ? 16.269 9.682 -0.664 1.00 94.81 86 ALA A O 1
ATOM 687 N N . ILE A 1 87 ? 16.567 8.010 -2.129 1.00 95.44 87 ILE A N 1
ATOM 688 C CA . ILE A 1 87 ? 15.140 7.690 -2.309 1.00 95.44 87 ILE A CA 1
ATOM 689 C C . ILE A 1 87 ? 14.743 6.527 -1.397 1.00 95.44 87 ILE A C 1
ATOM 691 O O . ILE A 1 87 ? 13.680 6.548 -0.778 1.00 95.44 87 ILE A O 1
ATOM 695 N N . TYR A 1 88 ? 15.612 5.522 -1.283 1.00 95.69 88 TYR A N 1
ATOM 696 C CA . TYR A 1 88 ? 15.391 4.344 -0.453 1.00 95.69 88 TYR A CA 1
ATOM 697 C C . TYR A 1 88 ? 15.062 4.702 1.004 1.00 95.69 88 TYR A C 1
ATOM 699 O O . TYR A 1 88 ? 14.046 4.245 1.530 1.00 95.69 88 TYR A O 1
ATOM 707 N N . ASN A 1 89 ? 15.875 5.547 1.646 1.00 96.06 89 ASN A N 1
ATOM 708 C CA . ASN A 1 89 ? 15.716 5.863 3.069 1.00 96.06 89 ASN A CA 1
ATOM 709 C C . ASN A 1 89 ? 14.373 6.560 3.380 1.00 96.06 89 ASN A C 1
ATOM 711 O O . ASN A 1 89 ? 13.647 6.063 4.245 1.00 96.06 89 ASN A O 1
ATOM 715 N N . PRO A 1 90 ? 13.963 7.629 2.665 1.00 96.06 90 PRO A N 1
ATOM 716 C CA . PRO A 1 90 ? 12.634 8.213 2.842 1.00 96.06 90 PRO A CA 1
ATOM 717 C C . PRO A 1 90 ? 11.494 7.221 2.603 1.00 96.06 90 PRO A C 1
ATOM 719 O O . PRO A 1 90 ? 10.546 7.186 3.381 1.00 96.06 90 PRO A O 1
ATOM 722 N N . VAL A 1 91 ? 11.584 6.362 1.581 1.00 96.56 91 VAL A N 1
ATOM 723 C CA . VAL A 1 91 ? 10.538 5.360 1.310 1.00 96.56 91 VAL A CA 1
ATOM 724 C C . VAL A 1 91 ? 10.411 4.359 2.460 1.00 96.56 91 VAL A C 1
ATOM 726 O O . VAL A 1 91 ? 9.299 3.973 2.817 1.00 96.56 91 VAL A O 1
ATOM 729 N N . ARG A 1 92 ? 11.519 3.969 3.102 1.00 95.31 92 ARG A N 1
ATOM 730 C CA . ARG A 1 92 ? 11.474 3.130 4.311 1.00 95.31 92 ARG A CA 1
ATOM 731 C C . ARG A 1 92 ? 10.762 3.831 5.468 1.00 95.31 92 ARG A C 1
ATOM 733 O O . ARG A 1 92 ? 9.980 3.175 6.155 1.00 95.31 92 ARG A O 1
ATOM 740 N N . MET A 1 93 ? 10.970 5.137 5.638 1.00 96.75 93 MET A N 1
ATOM 741 C CA . MET A 1 93 ? 10.223 5.928 6.623 1.00 96.75 93 MET A CA 1
ATOM 742 C C . MET A 1 93 ? 8.728 5.956 6.294 1.00 96.75 93 MET A C 1
ATOM 744 O O . MET A 1 93 ? 7.924 5.705 7.183 1.00 96.75 93 MET A O 1
ATOM 748 N N . LEU A 1 94 ? 8.344 6.135 5.022 1.00 96.38 94 LEU A N 1
ATOM 749 C CA . LEU A 1 94 ? 6.935 6.074 4.604 1.00 96.38 94 LEU A CA 1
ATOM 750 C C . LEU A 1 94 ? 6.294 4.719 4.931 1.00 96.38 94 LEU A C 1
ATOM 752 O O . LEU A 1 94 ? 5.192 4.670 5.471 1.00 96.38 94 LEU A O 1
ATOM 756 N N . VAL A 1 95 ? 6.985 3.607 4.662 1.00 96.31 95 VAL A N 1
ATOM 757 C CA . VAL A 1 95 ? 6.489 2.262 5.004 1.00 96.31 95 VAL A CA 1
ATOM 758 C C . VAL A 1 95 ? 6.283 2.117 6.517 1.00 96.31 95 VAL A C 1
ATOM 760 O O . VAL A 1 95 ? 5.264 1.570 6.943 1.00 96.31 95 VAL A O 1
ATOM 763 N N . ALA A 1 96 ? 7.208 2.632 7.333 1.00 96.25 96 ALA A N 1
ATOM 764 C CA . ALA A 1 96 ? 7.080 2.620 8.790 1.00 96.25 96 ALA A CA 1
ATOM 765 C C . ALA A 1 96 ? 5.913 3.499 9.276 1.00 96.25 96 ALA A C 1
ATOM 767 O O . ALA A 1 96 ? 5.119 3.059 10.106 1.00 96.25 96 ALA A O 1
ATOM 768 N N . SER A 1 97 ? 5.748 4.701 8.718 1.00 95.56 97 SER A N 1
ATOM 769 C CA . SER A 1 97 ? 4.620 5.591 9.013 1.00 95.56 97 SER A CA 1
ATOM 770 C C . SER A 1 97 ? 3.280 4.965 8.622 1.00 95.56 97 SER A C 1
ATOM 772 O O . SER A 1 97 ? 2.320 5.050 9.386 1.00 95.56 97 SER A O 1
ATOM 774 N N . TYR A 1 98 ? 3.205 4.284 7.473 1.00 95.75 98 TYR A N 1
ATOM 775 C CA . TYR A 1 98 ? 2.010 3.551 7.049 1.00 95.75 98 TYR A CA 1
ATOM 776 C C . TYR A 1 98 ? 1.657 2.443 8.045 1.00 95.75 98 TYR A C 1
ATOM 778 O O . TYR A 1 98 ? 0.495 2.306 8.446 1.00 95.75 98 TYR A O 1
ATOM 786 N N . LEU A 1 99 ? 2.654 1.648 8.447 1.00 95.50 99 LEU A N 1
ATOM 787 C CA . LEU A 1 99 ? 2.480 0.582 9.430 1.00 95.50 99 LEU A CA 1
ATOM 788 C C . LEU A 1 99 ? 1.965 1.149 10.758 1.00 95.50 99 LEU A C 1
ATOM 790 O O . LEU A 1 99 ? 0.977 0.644 11.291 1.00 95.50 99 LEU A O 1
ATOM 794 N N . PHE A 1 100 ? 2.575 2.238 11.234 1.00 94.88 100 PHE A N 1
ATOM 795 C CA . PHE A 1 100 ? 2.146 2.941 12.439 1.00 94.88 100 PHE A CA 1
ATOM 796 C C . PHE A 1 100 ? 0.695 3.416 12.335 1.00 94.88 100 PHE A C 1
ATOM 798 O O . PHE A 1 100 ? -0.105 3.097 13.206 1.00 94.88 100 PHE A O 1
ATOM 805 N N . MET A 1 101 ? 0.315 4.112 11.260 1.00 94.25 101 MET A N 1
ATOM 806 C CA . MET A 1 101 ? -1.061 4.592 11.074 1.00 94.25 101 MET A CA 1
ATOM 807 C C . MET A 1 101 ? -2.082 3.454 11.003 1.00 94.25 101 MET A C 1
ATOM 809 O O . MET A 1 101 ? -3.190 3.579 11.524 1.00 94.25 101 MET A O 1
ATOM 813 N N . THR A 1 102 ? -1.716 2.332 10.381 1.00 93.19 102 THR A N 1
ATOM 814 C CA . THR A 1 102 ? -2.578 1.144 10.324 1.00 93.19 102 THR A CA 1
ATOM 815 C C . THR A 1 102 ? -2.783 0.553 11.717 1.00 93.19 102 THR A C 1
ATOM 817 O O . T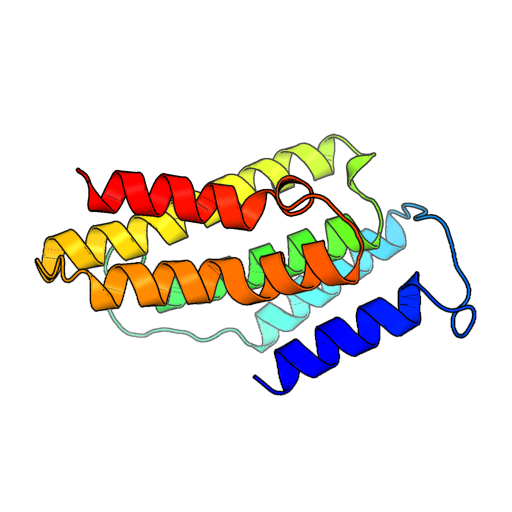HR A 1 102 ? -3.922 0.301 12.113 1.00 93.19 102 THR A O 1
ATOM 820 N N . GLY A 1 103 ? -1.702 0.392 12.484 1.00 93.69 103 GLY A N 1
ATOM 821 C CA . GLY A 1 103 ? -1.764 -0.059 13.873 1.00 93.69 103 GLY A CA 1
ATOM 822 C C . GLY A 1 103 ? -2.560 0.903 14.755 1.00 93.69 103 GLY A C 1
ATOM 823 O O . GLY A 1 103 ? -3.491 0.484 15.435 1.00 93.69 103 GLY A O 1
ATOM 824 N N . PHE A 1 104 ? -2.278 2.203 14.670 1.00 92.38 104 PHE A N 1
ATOM 825 C CA . PHE A 1 104 ? -2.969 3.245 15.426 1.00 92.38 104 PHE A CA 1
ATOM 826 C C . PHE A 1 104 ? -4.483 3.229 15.186 1.00 92.38 104 PHE A C 1
ATOM 828 O O . PHE A 1 104 ? -5.256 3.295 16.139 1.00 92.38 104 PHE A O 1
ATOM 835 N N . GLY A 1 105 ? -4.934 3.058 13.939 1.00 91.56 105 GLY A N 1
ATOM 836 C CA . GLY A 1 105 ? -6.362 2.937 13.633 1.00 91.56 105 GLY A CA 1
ATOM 837 C C . GLY A 1 105 ? -7.028 1.732 14.312 1.00 91.56 105 GLY A C 1
ATOM 838 O O . GLY A 1 105 ? -8.145 1.844 14.820 1.00 91.56 105 GLY A O 1
ATOM 839 N N . HIS A 1 106 ? -6.340 0.588 14.363 1.00 92.06 106 HIS A N 1
ATOM 840 C CA . HIS A 1 106 ? -6.821 -0.598 15.075 1.00 92.06 106 HIS A CA 1
ATOM 841 C C . HIS A 1 106 ? -6.782 -0.425 16.597 1.00 92.06 106 HIS A C 1
ATOM 843 O O . HIS A 1 106 ? -7.750 -0.780 17.265 1.00 92.06 106 HIS A O 1
ATOM 849 N N . PHE A 1 107 ? -5.727 0.189 17.130 1.00 92.62 107 PHE A N 1
ATOM 850 C CA . PHE A 1 107 ? -5.614 0.531 18.545 1.00 92.62 107 PHE A CA 1
ATOM 851 C C . PHE A 1 107 ? -6.759 1.446 18.993 1.00 92.62 107 PHE A C 1
ATOM 853 O O . PHE A 1 107 ? -7.480 1.116 19.928 1.00 92.62 107 PHE A O 1
ATOM 860 N N . VAL A 1 108 ? -6.999 2.558 18.286 1.00 90.81 108 VAL A N 1
ATOM 861 C CA . VAL A 1 108 ? -8.090 3.493 18.608 1.00 90.81 108 VAL A CA 1
ATOM 862 C C . VAL A 1 108 ? -9.447 2.796 18.554 1.00 90.81 108 VAL A C 1
ATOM 864 O O . VAL A 1 108 ? -10.327 3.104 19.361 1.00 90.81 108 VAL A O 1
ATOM 867 N N . PHE A 1 109 ? -9.631 1.853 17.625 1.00 90.50 109 PHE A N 1
ATOM 868 C CA . PHE A 1 109 ? -10.839 1.042 17.581 1.00 90.50 109 PHE A CA 1
ATOM 869 C C . PHE A 1 109 ? -11.021 0.233 18.875 1.00 90.50 109 PHE A C 1
ATOM 871 O O . PHE A 1 109 ? -12.064 0.368 19.511 1.00 90.50 109 PHE A O 1
ATOM 878 N N . PHE A 1 110 ? -10.030 -0.566 19.277 1.00 91.94 110 PHE A N 1
ATOM 879 C CA . PHE A 1 110 ? -10.125 -1.386 20.487 1.00 91.94 110 PHE A CA 1
ATOM 880 C C . PHE A 1 110 ? -10.254 -0.528 21.747 1.00 91.94 110 PHE A C 1
ATOM 882 O O . PHE A 1 110 ? -11.121 -0.790 22.573 1.00 91.94 110 PHE A O 1
ATOM 889 N N . TYR A 1 111 ? -9.496 0.564 21.832 1.00 90.94 111 TYR A N 1
ATOM 890 C CA . TYR A 1 111 ? -9.545 1.498 22.952 1.00 90.94 111 TYR A CA 1
ATOM 891 C C . TYR A 1 111 ? -10.927 2.148 23.123 1.00 90.94 111 TYR A C 1
ATOM 893 O O . TYR A 1 111 ? -11.443 2.234 24.232 1.00 90.94 111 TYR A O 1
ATOM 901 N N . LYS A 1 112 ? -11.558 2.603 22.030 1.00 90.25 112 LYS A N 1
ATOM 902 C CA . LYS A 1 112 ? -12.851 3.309 22.105 1.00 90.25 112 LYS A CA 1
ATOM 903 C C . LYS A 1 112 ? -14.068 2.390 22.110 1.00 90.25 112 LYS A C 1
ATOM 905 O O . LYS A 1 112 ? -15.119 2.797 22.598 1.00 90.25 112 LYS A O 1
ATOM 910 N N . LYS A 1 113 ? -13.989 1.224 21.466 1.00 90.38 113 LYS A N 1
ATOM 911 C CA . LYS A 1 113 ? -15.142 0.329 21.267 1.00 90.38 113 LYS A CA 1
ATOM 912 C C . LYS A 1 113 ? -15.110 -0.910 22.150 1.00 90.38 113 LYS A C 1
ATOM 914 O O . LYS A 1 113 ? -16.164 -1.512 22.303 1.00 90.38 113 LYS A O 1
ATOM 919 N N . ALA A 1 114 ? -13.950 -1.273 22.703 1.00 89.00 114 ALA A N 1
ATOM 920 C CA . ALA A 1 114 ? -13.753 -2.446 23.558 1.00 89.00 114 ALA A CA 1
ATOM 921 C C . ALA A 1 114 ? -14.320 -3.761 22.973 1.00 89.00 114 ALA A C 1
ATOM 923 O O . ALA A 1 114 ? -14.716 -4.664 23.704 1.00 89.00 114 ALA A O 1
ATOM 924 N N . ASP A 1 115 ? -14.371 -3.871 21.643 1.00 87.81 115 ASP A N 1
ATOM 925 C CA . ASP A 1 115 ? -14.866 -5.047 20.925 1.00 87.81 115 ASP A CA 1
ATOM 926 C C . ASP A 1 115 ? -13.685 -5.913 20.480 1.00 87.81 115 ASP A C 1
ATOM 928 O O . ASP A 1 115 ? -12.985 -5.592 19.517 1.00 87.81 115 ASP A O 1
ATOM 932 N N . PHE A 1 116 ? -13.489 -7.021 21.192 1.00 90.38 116 PHE A N 1
ATOM 933 C CA . PHE A 1 116 ? -12.412 -7.989 20.976 1.00 90.38 116 PHE A CA 1
ATOM 934 C C . PHE A 1 116 ? -12.917 -9.299 20.348 1.00 90.38 116 PHE A C 1
ATOM 936 O O . PHE A 1 116 ? -12.285 -10.350 20.482 1.00 90.38 116 PHE A O 1
ATOM 943 N N . GLY A 1 117 ? -14.065 -9.258 19.659 1.00 92.25 117 GLY A N 1
ATOM 944 C CA . GLY A 1 117 ? -14.696 -10.439 19.077 1.00 92.25 117 GLY A CA 1
ATOM 945 C C . GLY A 1 117 ? -13.821 -11.159 18.042 1.00 92.25 117 GLY A C 1
ATOM 946 O O . GLY A 1 117 ? -13.335 -10.560 17.079 1.00 92.25 117 GLY A O 1
ATOM 947 N N . PHE A 1 118 ? -13.688 -12.480 18.185 1.00 92.62 118 PHE A N 1
ATOM 948 C CA . PHE A 1 118 ? -12.853 -13.318 17.314 1.00 92.62 118 PHE A CA 1
ATOM 949 C C . PHE A 1 118 ? -13.226 -13.222 15.825 1.00 92.62 118 PHE A C 1
ATOM 951 O O . PHE A 1 118 ? -12.351 -13.128 14.967 1.00 92.62 118 PHE A O 1
ATOM 958 N N . VAL A 1 119 ? -14.525 -13.180 15.505 1.00 94.69 119 VAL A N 1
ATOM 959 C CA . VAL A 1 119 ? -15.021 -13.101 14.116 1.00 94.69 119 VAL A CA 1
ATOM 960 C C . VAL A 1 119 ? -14.460 -11.874 13.392 1.00 94.69 119 VAL A C 1
ATOM 962 O O . VAL A 1 119 ? -14.059 -11.950 12.229 1.00 94.69 119 VAL A O 1
ATOM 965 N N . ARG A 1 120 ? -14.380 -10.740 14.092 1.00 92.19 120 ARG A N 1
ATOM 966 C CA . ARG A 1 120 ? -13.834 -9.498 13.548 1.00 92.19 120 ARG A CA 1
ATOM 967 C C . ARG A 1 120 ? -12.339 -9.626 13.274 1.00 92.19 120 ARG A C 1
ATOM 969 O O . ARG A 1 120 ? -11.883 -9.247 12.197 1.00 92.19 120 ARG A O 1
ATOM 976 N N . VAL A 1 121 ? -11.593 -10.157 14.239 1.00 94.25 121 VAL A N 1
ATOM 977 C CA . VAL A 1 121 ? -10.142 -10.362 14.132 1.00 94.25 121 VAL A CA 1
ATOM 978 C C . VAL A 1 121 ? -9.826 -11.273 12.949 1.00 94.25 121 VAL A C 1
ATOM 980 O O . VAL A 1 121 ? -9.025 -10.908 12.089 1.00 94.25 121 VAL A O 1
ATOM 983 N N . ALA A 1 122 ? -10.533 -12.400 12.838 1.00 95.81 122 ALA A N 1
ATOM 984 C CA . ALA A 1 122 ? -10.412 -13.322 11.715 1.00 95.81 122 ALA A CA 1
ATOM 985 C C . ALA A 1 122 ? -10.734 -12.642 10.372 1.00 95.81 122 ALA A C 1
ATOM 987 O O . ALA A 1 122 ? -9.982 -12.789 9.409 1.00 95.81 122 ALA A O 1
ATOM 988 N N . SER A 1 123 ? -11.802 -11.838 10.306 1.00 95.56 123 SER A N 1
ATOM 989 C CA . SER A 1 123 ? -12.163 -11.079 9.100 1.00 95.56 123 SER A CA 1
ATOM 990 C C . SER A 1 123 ? -11.089 -10.060 8.695 1.00 95.56 123 SER A C 1
ATOM 992 O O . SER A 1 123 ? -10.764 -9.943 7.510 1.00 95.56 123 SER A O 1
ATOM 994 N N . ILE A 1 124 ? -10.492 -9.348 9.657 1.00 95.06 124 ILE A N 1
ATOM 995 C CA . ILE A 1 124 ? -9.418 -8.382 9.393 1.00 95.06 124 ILE A CA 1
ATOM 996 C C . ILE A 1 124 ? -8.166 -9.101 8.887 1.00 95.06 124 ILE A C 1
ATOM 998 O O . ILE A 1 124 ? -7.624 -8.698 7.857 1.00 95.06 124 ILE A O 1
ATOM 1002 N N . LEU A 1 125 ? -7.745 -10.184 9.543 1.00 96.44 125 LEU A N 1
ATOM 1003 C CA . LEU A 1 125 ? -6.599 -10.989 9.112 1.00 96.44 125 LEU A CA 1
ATOM 1004 C C . LEU A 1 125 ? -6.808 -11.573 7.714 1.00 96.44 125 LEU A C 1
ATOM 1006 O O . LEU A 1 125 ? -5.901 -11.507 6.885 1.00 96.44 125 LEU A O 1
ATOM 1010 N N . ALA A 1 126 ? -8.006 -12.082 7.421 1.00 96.06 126 ALA A N 1
ATOM 1011 C CA . ALA A 1 126 ? -8.349 -12.558 6.088 1.00 96.06 126 ALA A CA 1
ATOM 1012 C C . ALA A 1 126 ? -8.220 -11.425 5.062 1.00 96.06 126 ALA A C 1
ATOM 1014 O O . ALA A 1 126 ? -7.531 -11.577 4.057 1.00 96.06 126 ALA A O 1
ATOM 1015 N N . ARG A 1 127 ? -8.799 -10.252 5.337 1.00 94.88 127 ARG A N 1
ATOM 1016 C CA . ARG A 1 127 ? -8.735 -9.097 4.430 1.00 94.88 127 ARG A CA 1
ATOM 1017 C C . ARG A 1 127 ? -7.303 -8.617 4.176 1.00 94.88 127 ARG A C 1
ATOM 1019 O O . ARG A 1 127 ? -6.992 -8.257 3.046 1.00 94.88 127 ARG A O 1
ATOM 1026 N N . LEU A 1 128 ? -6.450 -8.602 5.201 1.00 94.44 128 LEU A N 1
ATOM 1027 C CA . LEU A 1 128 ? -5.053 -8.170 5.085 1.00 94.44 128 LEU A CA 1
ATOM 1028 C C . LEU A 1 128 ? -4.204 -9.129 4.239 1.00 94.44 128 LEU A C 1
ATOM 1030 O O . LEU A 1 128 ? -3.256 -8.689 3.593 1.00 94.44 128 LEU A O 1
ATOM 1034 N N . ASN A 1 129 ? -4.537 -10.423 4.232 1.00 96.56 129 ASN A N 1
ATOM 1035 C CA . ASN A 1 129 ? -3.668 -11.459 3.672 1.00 96.56 129 ASN A CA 1
ATOM 1036 C C . ASN A 1 129 ? -4.194 -12.142 2.414 1.00 96.56 129 ASN A C 1
ATOM 1038 O O . ASN A 1 129 ? -3.409 -12.782 1.721 1.00 96.56 129 ASN A O 1
ATOM 1042 N N . LEU A 1 130 ? -5.485 -12.023 2.100 1.00 95.50 130 LEU A N 1
ATOM 1043 C CA . LEU A 1 130 ? -6.115 -12.806 1.036 1.00 95.50 130 LEU A CA 1
ATOM 1044 C C . LEU A 1 130 ? -5.416 -12.638 -0.319 1.00 95.50 130 LEU A C 1
ATOM 1046 O O . LEU A 1 130 ? -5.024 -13.628 -0.929 1.00 95.50 130 LEU A O 1
ATOM 1050 N N . LEU A 1 131 ? -5.206 -11.397 -0.771 1.00 94.12 131 LEU A N 1
ATOM 1051 C CA . LEU A 1 131 ? -4.505 -11.136 -2.035 1.00 94.12 131 LEU A CA 1
ATOM 1052 C C . LEU A 1 131 ? -3.072 -11.680 -1.994 1.00 94.12 131 LEU A C 1
ATOM 1054 O O . LEU A 1 131 ? -2.603 -12.278 -2.956 1.00 94.12 131 LEU A O 1
ATOM 1058 N N . THR A 1 132 ? -2.390 -11.491 -0.872 1.00 94.56 132 THR A N 1
ATOM 1059 C CA . THR A 1 132 ? -0.994 -11.866 -0.678 1.00 94.56 132 THR A CA 1
ATOM 1060 C C . THR A 1 132 ? -0.782 -13.373 -0.740 1.00 94.56 132 THR A C 1
ATOM 1062 O O . THR A 1 132 ? 0.156 -13.840 -1.377 1.00 94.56 132 THR A O 1
ATOM 1065 N N . ILE A 1 133 ? -1.674 -14.138 -0.109 1.00 95.44 133 ILE A N 1
ATOM 1066 C CA . ILE A 1 133 ? -1.665 -15.602 -0.130 1.00 95.44 133 ILE A CA 1
ATOM 1067 C C . ILE A 1 133 ? -1.944 -16.105 -1.549 1.00 95.44 133 ILE A C 1
ATOM 1069 O O . ILE A 1 133 ? -1.230 -16.978 -2.041 1.00 95.44 133 ILE A O 1
ATOM 1073 N N . LEU A 1 134 ? -2.937 -15.524 -2.231 1.00 95.31 134 LEU A N 1
ATOM 1074 C CA . LEU A 1 134 ? -3.258 -15.886 -3.612 1.00 95.31 134 LEU A CA 1
ATOM 1075 C C . LEU A 1 134 ? -2.089 -15.602 -4.560 1.00 95.31 134 LEU A C 1
ATOM 1077 O O . LEU A 1 134 ? -1.765 -16.440 -5.399 1.00 95.31 134 LEU A O 1
ATOM 1081 N N . LEU A 1 135 ? -1.425 -14.454 -4.417 1.00 94.50 135 LEU A N 1
ATOM 1082 C CA . LEU A 1 135 ? -0.247 -14.119 -5.214 1.00 94.50 135 LEU A CA 1
ATOM 1083 C C . LEU A 1 135 ? 0.944 -15.019 -4.895 1.00 94.50 135 LEU A C 1
ATOM 1085 O O . LEU A 1 135 ? 1.561 -15.528 -5.820 1.00 94.50 135 LEU A O 1
ATOM 1089 N N . ALA A 1 136 ? 1.239 -15.280 -3.620 1.00 94.94 136 ALA A N 1
ATOM 1090 C CA . ALA A 1 136 ? 2.311 -16.197 -3.235 1.00 94.94 136 ALA A CA 1
ATOM 1091 C C . ALA A 1 136 ? 2.110 -17.588 -3.855 1.00 94.94 136 ALA A C 1
ATOM 1093 O O . ALA A 1 136 ? 3.025 -18.127 -4.474 1.00 94.94 136 ALA A O 1
ATOM 1094 N N . TYR A 1 137 ? 0.889 -18.123 -3.786 1.00 94.06 137 TYR A N 1
ATOM 1095 C CA . TYR A 1 137 ? 0.550 -19.404 -4.400 1.00 94.06 137 TYR A CA 1
ATOM 1096 C C . TYR A 1 137 ? 0.676 -19.373 -5.931 1.00 94.06 137 TYR A C 1
ATOM 1098 O O . TYR A 1 137 ? 1.402 -20.174 -6.516 1.00 94.06 137 TYR A O 1
ATOM 1106 N N . THR A 1 138 ? 0.011 -18.424 -6.595 1.00 94.38 138 THR A N 1
ATOM 1107 C CA . THR A 1 138 ? -0.021 -18.358 -8.070 1.00 94.38 138 THR A CA 1
ATOM 1108 C C . THR A 1 138 ? 1.330 -18.015 -8.690 1.00 94.38 138 THR A C 1
ATOM 1110 O O . THR A 1 138 ? 1.650 -18.489 -9.781 1.00 94.38 138 THR A O 1
ATOM 1113 N N . MET A 1 139 ? 2.143 -17.216 -8.000 1.00 94.38 139 MET A N 1
ATOM 1114 C CA . MET A 1 139 ? 3.486 -16.845 -8.435 1.00 94.38 139 MET A CA 1
ATOM 1115 C C . MET A 1 139 ? 4.551 -17.825 -7.943 1.00 94.38 139 MET A C 1
ATOM 1117 O O . MET A 1 139 ? 5.725 -17.556 -8.171 1.00 94.38 139 MET A O 1
ATOM 1121 N N . ASN A 1 140 ? 4.200 -18.956 -7.318 1.00 94.25 140 ASN A N 1
ATOM 1122 C CA . ASN A 1 140 ? 5.160 -19.899 -6.725 1.00 94.25 140 ASN A CA 1
ATOM 1123 C C . ASN A 1 140 ? 6.259 -19.178 -5.912 1.00 94.25 140 ASN A C 1
ATOM 1125 O O . ASN A 1 140 ? 7.456 -19.407 -6.091 1.00 94.25 140 ASN A O 1
ATOM 1129 N N . ALA A 1 141 ? 5.832 -18.222 -5.090 1.00 92.94 141 ALA A N 1
ATOM 1130 C CA . ALA A 1 141 ? 6.678 -17.386 -4.255 1.00 92.94 141 ALA A CA 1
ATOM 1131 C C . ALA A 1 141 ? 6.385 -17.671 -2.782 1.00 92.94 141 ALA A C 1
ATOM 1133 O O . ALA A 1 141 ? 5.315 -18.161 -2.415 1.00 92.94 141 ALA A O 1
ATOM 1134 N N . THR A 1 142 ? 7.330 -17.346 -1.904 1.00 94.75 142 THR A N 1
ATOM 1135 C CA . THR A 1 142 ? 7.085 -17.492 -0.471 1.00 94.75 142 THR A CA 1
ATOM 1136 C C . THR A 1 142 ? 6.186 -16.359 0.014 1.00 94.75 142 THR A C 1
ATOM 1138 O O . THR A 1 142 ? 6.236 -15.233 -0.481 1.00 94.75 142 THR A O 1
ATOM 1141 N N . TYR A 1 143 ? 5.366 -16.626 1.028 1.00 91.62 143 TYR A N 1
ATOM 1142 C CA . TYR A 1 143 ? 4.503 -15.603 1.624 1.00 91.62 143 TYR A CA 1
ATOM 1143 C C . TYR A 1 143 ? 5.301 -14.380 2.122 1.00 91.62 143 TYR A C 1
ATOM 1145 O O . TYR A 1 143 ? 4.858 -13.239 1.985 1.00 91.62 143 TYR A O 1
ATOM 1153 N N . LEU A 1 144 ? 6.531 -14.601 2.601 1.00 93.69 144 LEU A N 1
ATOM 1154 C CA . LEU A 1 144 ? 7.424 -13.540 3.064 1.00 93.69 144 LEU A CA 1
ATOM 1155 C C . LEU A 1 144 ? 7.995 -12.674 1.926 1.00 93.69 144 LEU A C 1
ATOM 1157 O O . LEU A 1 144 ? 8.419 -11.550 2.187 1.00 93.69 144 LEU A O 1
ATOM 1161 N N . SER A 1 145 ? 7.949 -13.123 0.663 1.00 91.56 145 SER A N 1
ATOM 1162 C CA . SER A 1 145 ? 8.263 -12.262 -0.491 1.00 91.56 145 SER A CA 1
ATOM 1163 C C . SER A 1 145 ? 7.363 -11.022 -0.540 1.00 91.56 145 SER A C 1
ATOM 1165 O O . SER A 1 145 ? 7.773 -9.973 -1.032 1.00 91.56 145 SER A O 1
ATOM 1167 N N . TYR A 1 146 ? 6.169 -11.109 0.047 1.00 93.25 146 TYR A N 1
ATOM 1168 C CA . TYR A 1 146 ? 5.231 -10.006 0.213 1.00 93.25 146 TYR A CA 1
ATOM 1169 C C . TYR A 1 146 ? 5.161 -9.548 1.677 1.00 93.25 146 TYR A C 1
ATOM 1171 O O . TYR A 1 146 ? 4.079 -9.415 2.248 1.00 93.25 146 TYR A O 1
ATOM 1179 N N . TYR A 1 147 ? 6.328 -9.304 2.283 1.00 93.62 147 TYR A N 1
ATOM 1180 C CA . TYR A 1 147 ? 6.527 -9.104 3.726 1.00 93.62 147 TYR A CA 1
ATOM 1181 C C . TYR A 1 147 ? 5.599 -8.086 4.411 1.00 93.62 147 TYR A C 1
ATOM 1183 O O . TYR A 1 147 ? 5.399 -8.157 5.621 1.00 93.62 147 TYR A O 1
ATOM 1191 N N . PHE A 1 148 ? 5.040 -7.122 3.678 1.00 93.81 148 PHE A N 1
ATOM 1192 C CA . PHE A 1 148 ? 4.219 -6.072 4.272 1.00 93.81 148 PHE A CA 1
ATOM 1193 C C . PHE A 1 148 ? 2.924 -6.612 4.902 1.00 93.81 148 PHE A C 1
ATOM 1195 O O . PHE A 1 148 ? 2.572 -6.214 6.008 1.00 93.81 148 PHE A O 1
ATOM 1202 N N . ALA A 1 149 ? 2.242 -7.561 4.252 1.00 95.25 149 ALA A N 1
ATOM 1203 C CA . ALA A 1 149 ? 1.020 -8.159 4.797 1.00 95.25 149 ALA A CA 1
ATOM 1204 C C . ALA A 1 149 ? 1.250 -8.959 6.100 1.00 95.25 149 ALA A C 1
ATOM 1206 O O . ALA A 1 149 ? 0.531 -8.698 7.074 1.00 95.25 149 ALA A O 1
ATOM 1207 N N . PRO A 1 150 ? 2.251 -9.865 6.195 1.00 95.12 150 PRO A N 1
ATOM 1208 C CA . PRO A 1 150 ? 2.574 -10.514 7.462 1.00 95.12 150 PRO A CA 1
ATOM 1209 C C . PRO A 1 150 ? 3.010 -9.518 8.531 1.00 95.12 150 PRO A C 1
ATOM 1211 O O . PRO A 1 150 ? 2.624 -9.675 9.684 1.00 95.12 150 PRO A O 1
ATOM 1214 N N . LEU A 1 151 ? 3.752 -8.470 8.162 1.00 95.62 151 LEU A N 1
ATOM 1215 C CA . LEU A 1 151 ? 4.196 -7.448 9.108 1.00 95.62 151 LEU A CA 1
ATOM 1216 C C . LEU A 1 151 ? 3.014 -6.704 9.743 1.00 95.62 151 LEU A C 1
ATOM 1218 O O . LEU A 1 151 ? 2.939 -6.593 10.964 1.00 95.62 151 LEU A O 1
ATOM 1222 N N . VAL A 1 152 ? 2.062 -6.235 8.930 1.00 96.31 152 VAL A N 1
ATOM 1223 C CA . VAL A 1 152 ? 0.847 -5.573 9.433 1.00 96.31 152 VAL A CA 1
ATOM 1224 C C . VAL A 1 152 ? 0.020 -6.535 10.286 1.00 96.31 152 VAL A C 1
ATOM 1226 O O . VAL A 1 152 ? -0.471 -6.145 11.341 1.00 96.31 152 VAL A O 1
ATOM 1229 N N . SER A 1 153 ? -0.100 -7.795 9.867 1.00 96.69 153 SER A N 1
ATOM 1230 C CA . SER A 1 153 ? -0.841 -8.821 10.612 1.00 96.69 153 SER A CA 1
ATOM 1231 C C . SER A 1 153 ? -0.217 -9.106 11.976 1.00 96.69 153 SER A C 1
ATOM 1233 O O . SER A 1 153 ? -0.934 -9.212 12.966 1.00 96.69 153 SER A O 1
ATOM 1235 N N . PHE A 1 154 ? 1.113 -9.177 12.042 1.00 96.31 154 PHE A N 1
ATOM 1236 C CA . PHE A 1 154 ? 1.858 -9.377 13.279 1.00 96.31 154 PHE A CA 1
ATOM 1237 C C . PHE A 1 154 ? 1.607 -8.244 14.279 1.00 96.31 154 PHE A C 1
ATOM 1239 O O . PHE A 1 154 ? 1.190 -8.499 15.405 1.00 96.31 154 PHE A O 1
ATOM 1246 N N . PHE A 1 155 ? 1.777 -6.987 13.860 1.00 96.31 155 PHE A N 1
ATOM 1247 C CA . PHE A 1 155 ? 1.523 -5.848 14.747 1.00 96.31 155 PHE A CA 1
ATOM 1248 C C . PHE A 1 155 ? 0.043 -5.688 15.100 1.00 96.31 155 PHE A C 1
ATOM 1250 O O . PHE A 1 155 ? -0.275 -5.305 16.221 1.00 96.31 155 PHE A O 1
ATOM 1257 N N . TYR A 1 156 ? -0.868 -6.025 14.186 1.00 96.19 156 TYR A N 1
ATOM 1258 C CA . TYR A 1 156 ? -2.296 -6.071 14.489 1.00 96.19 156 TYR A CA 1
ATOM 1259 C C . TYR A 1 156 ? -2.615 -7.089 15.594 1.00 96.19 156 TYR A C 1
ATOM 1261 O O . TYR A 1 156 ? -3.388 -6.779 16.496 1.00 96.19 156 TYR A O 1
ATOM 1269 N N . LEU A 1 157 ? -1.997 -8.273 15.557 1.00 96.50 157 LEU A N 1
ATOM 1270 C CA . LEU A 1 157 ? -2.153 -9.290 16.598 1.00 96.50 157 LEU A CA 1
ATOM 1271 C C . LEU A 1 157 ? -1.549 -8.860 17.937 1.00 96.50 157 LEU A C 1
ATOM 1273 O O . LEU A 1 157 ? -2.159 -9.132 18.965 1.00 96.50 157 LEU A O 1
ATOM 1277 N N . ILE A 1 158 ? -0.409 -8.159 17.934 1.00 95.75 158 ILE A N 1
ATOM 1278 C CA . ILE A 1 158 ? 0.144 -7.559 19.160 1.00 95.75 158 ILE A CA 1
ATOM 1279 C C . ILE A 1 158 ? -0.881 -6.609 19.775 1.00 95.75 158 ILE A C 1
ATOM 1281 O O . ILE A 1 158 ? -1.234 -6.780 20.931 1.00 95.75 158 ILE A O 1
ATOM 1285 N N . ILE A 1 159 ? -1.415 -5.674 18.984 1.00 94.75 159 ILE A N 1
ATOM 1286 C CA . ILE A 1 159 ? -2.419 -4.703 19.445 1.00 94.75 159 ILE A CA 1
ATOM 1287 C C . ILE A 1 159 ? -3.699 -5.394 19.933 1.00 94.75 159 ILE A C 1
ATOM 1289 O O . ILE A 1 159 ? -4.373 -4.883 20.814 1.00 94.75 159 ILE A O 1
ATOM 1293 N N . TYR A 1 160 ? -4.075 -6.526 19.341 1.00 93.69 160 TYR A N 1
ATOM 1294 C CA . TYR A 1 160 ? -5.226 -7.301 19.803 1.00 93.69 160 TYR A CA 1
ATOM 1295 C C . TYR A 1 160 ? -4.965 -8.002 21.145 1.00 93.69 160 TYR A C 1
ATOM 1297 O O . TYR A 1 160 ? -5.892 -8.169 21.933 1.00 93.69 160 TYR A O 1
ATOM 1305 N N . ALA A 1 161 ? -3.726 -8.431 21.387 1.00 93.31 161 ALA A N 1
ATOM 1306 C CA . ALA A 1 161 ? -3.335 -9.158 22.589 1.00 93.31 161 ALA A CA 1
ATOM 1307 C C . ALA A 1 161 ? -3.005 -8.250 23.789 1.00 93.31 161 ALA A C 1
ATOM 1309 O O . ALA A 1 161 ? -3.027 -8.741 24.918 1.00 93.31 161 ALA A O 1
ATOM 1310 N N . THR A 1 162 ? -2.672 -6.975 23.555 1.00 89.81 162 THR A N 1
ATOM 1311 C CA . THR A 1 162 ? -2.305 -5.978 24.581 1.00 89.81 162 THR A CA 1
ATOM 1312 C C . THR A 1 162 ? -3.394 -4.939 24.784 1.00 89.81 162 THR A C 1
ATOM 1314 O O . THR A 1 162 ? -3.794 -4.730 25.946 1.00 89.81 162 THR A O 1
#